Protein AF-A0A024AIS2-F1 (afdb_monomer)

InterPro domains:
  IPR001692 Histidinol dehydrogenase, conserved site [PS00611] (87-119)
  IPR012131 Histidinol dehydrogenase [PF00815] (1-153)
  IPR012131 Histidinol dehydrogenase [PR00083] (25-51)
  IPR012131 Histidinol dehydrogenase [PR00083] (55-80)
  IPR012131 Histidinol dehydrogenase [PR00083] (87-108)
  IPR012131 Histidinol dehydrogenase [PR00083] (109-128)
  IPR012131 Histidinol dehydrogenase [PTHR21256] (1-152)
  IPR016161 Aldehyde/histidinol dehydrogenase [SSF53720] (1-134)

Nearest PDB structures (foldseek):
  5vlc-assembly2_D  TM=1.002E+00  e=4.074E-21  Medicago truncatula
  5vld-assembly1_B  TM=1.002E+00  e=1.172E-20  Medicago truncatula
  5vld-assembly1_A  TM=9.955E-01  e=7.587E-21  Medicago truncatula
  5vlc-assembly3_E  TM=1.000E+00  e=1.035E-20  Medicago truncatula
  1kah-assembly1_A  TM=9.268E-01  e=1.783E-12  Escherichia coli

Foldseek 3Di:
DCLVVVPPAAEAEDAADPVLHHDVVVVVVCVVSVHDYYHNDDFLVVVVCQLQPDPRHDHDQEDEDDDAPRNLVSQVVSCVDPSNHHYDDSHFQAEEEAEDELVDDLLVLLVVQVVRVLSDPRYYYHYHYDDDNDDVVSNVVNNVVVVVVDPRD

Structure (mmCIF, N/CA/C/O backbone):
data_AF-A0A024AIS2-F1
#
_entry.id   AF-A0A024AIS2-F1
#
loop_
_atom_site.group_PDB
_atom_site.id
_atom_site.type_symbol
_atom_site.label_atom_id
_atom_site.label_alt_id
_atom_site.label_comp_id
_atom_site.label_asym_id
_atom_site.label_entity_id
_atom_site.label_seq_id
_atom_site.pdbx_PDB_ins_code
_atom_site.Cartn_x
_atom_site.Cartn_y
_atom_site.Cartn_z
_atom_site.occupancy
_atom_site.B_iso_or_equiv
_atom_site.auth_seq_id
_atom_site.auth_comp_id
_atom_site.auth_asym_id
_atom_site.auth_atom_id
_atom_site.pdbx_PDB_model_num
ATOM 1 N N . PRO A 1 1 ? -13.099 -6.157 0.437 1.00 95.88 1 PRO A N 1
ATOM 2 C CA . PRO A 1 1 ? -13.094 -7.545 0.978 1.00 95.88 1 PRO A CA 1
ATOM 3 C C . PRO A 1 1 ? -13.854 -7.675 2.308 1.00 95.88 1 PRO A C 1
ATOM 5 O O . PRO A 1 1 ? -14.719 -8.533 2.399 1.00 95.88 1 PRO A O 1
ATOM 8 N N . ALA A 1 2 ? -13.588 -6.815 3.304 1.00 97.56 2 ALA A N 1
ATOM 9 C CA . ALA A 1 2 ? -14.235 -6.885 4.625 1.00 97.56 2 ALA A CA 1
ATOM 10 C C . ALA A 1 2 ? -15.778 -6.863 4.570 1.00 97.56 2 ALA A C 1
ATOM 12 O O . ALA A 1 2 ? -16.431 -7.648 5.249 1.00 97.56 2 ALA A O 1
ATOM 13 N N . GLN A 1 3 ? -16.357 -6.024 3.702 1.00 97.06 3 GLN A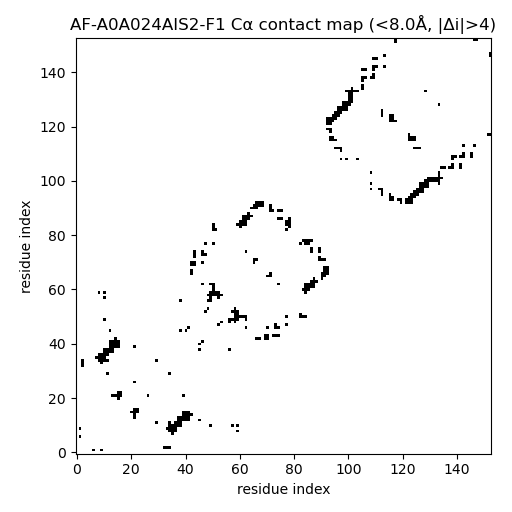 N 1
ATOM 14 C CA . GLN A 1 3 ? -17.806 -5.970 3.476 1.00 97.06 3 GLN A CA 1
ATOM 15 C C . GLN A 1 3 ? -18.377 -7.301 2.975 1.00 97.06 3 GLN A C 1
ATOM 17 O O . GLN A 1 3 ? -19.376 -7.778 3.497 1.00 97.06 3 GLN A O 1
ATOM 22 N N . ILE A 1 4 ? -17.720 -7.911 1.982 1.00 98.00 4 ILE A N 1
ATOM 23 C CA . ILE A 1 4 ? -18.126 -9.202 1.405 1.00 98.00 4 ILE A CA 1
ATOM 24 C C . ILE A 1 4 ? -18.032 -10.305 2.467 1.00 98.00 4 ILE A C 1
ATOM 26 O O . ILE A 1 4 ? -18.910 -11.153 2.551 1.00 98.00 4 ILE A O 1
ATOM 30 N N . ALA A 1 5 ? -16.996 -10.259 3.308 1.00 97.50 5 ALA A N 1
ATOM 31 C CA . ALA A 1 5 ? -16.806 -11.191 4.416 1.00 97.50 5 ALA A CA 1
ATOM 32 C C . ALA A 1 5 ? -17.797 -10.983 5.581 1.00 97.50 5 ALA A C 1
ATOM 34 O O . ALA A 1 5 ? -17.815 -11.787 6.508 1.00 97.50 5 ALA A O 1
ATOM 35 N N . GLY A 1 6 ? -18.606 -9.918 5.564 1.00 97.69 6 GLY A N 1
ATOM 36 C CA . GLY A 1 6 ? -19.593 -9.649 6.611 1.00 97.69 6 GLY A CA 1
ATOM 37 C C . GLY A 1 6 ? -18.989 -9.191 7.943 1.00 97.69 6 GLY A C 1
ATOM 38 O O . GLY A 1 6 ? -19.591 -9.411 8.995 1.00 97.69 6 GLY A O 1
ATOM 39 N N . CYS A 1 7 ? -17.805 -8.565 7.932 1.00 98.12 7 CYS A N 1
ATOM 40 C CA . CYS A 1 7 ? -17.187 -8.039 9.151 1.00 98.12 7 CYS A CA 1
ATOM 41 C C . CYS A 1 7 ? -18.092 -6.980 9.804 1.00 98.12 7 CYS A C 1
ATOM 43 O O . CYS A 1 7 ? -18.373 -5.944 9.205 1.00 98.12 7 CYS A O 1
ATOM 45 N N . LYS A 1 8 ? -18.520 -7.221 11.052 1.00 97.88 8 LYS A N 1
ATOM 46 C CA . LYS A 1 8 ? -19.444 -6.327 11.777 1.00 97.88 8 LYS A CA 1
ATOM 47 C C . LYS A 1 8 ? -18.814 -4.981 12.140 1.00 97.88 8 LYS A C 1
ATOM 49 O O . LYS A 1 8 ? -19.480 -3.953 12.080 1.00 97.88 8 LYS A O 1
ATOM 54 N N . THR A 1 9 ? -17.533 -4.994 12.503 1.00 98.25 9 THR A N 1
ATOM 55 C CA . THR A 1 9 ? -16.771 -3.794 12.859 1.00 98.25 9 THR A CA 1
ATOM 56 C C . THR A 1 9 ? -15.595 -3.657 11.908 1.00 98.25 9 THR A C 1
ATOM 58 O O . THR A 1 9 ? -14.743 -4.538 11.842 1.00 98.25 9 THR A O 1
ATOM 61 N N . VAL A 1 10 ? -15.549 -2.545 11.177 1.00 98.62 10 VAL A N 1
ATOM 62 C CA . VAL A 1 10 ? -14.462 -2.206 10.260 1.00 98.62 10 VAL A CA 1
ATOM 63 C C . VAL A 1 10 ? -13.989 -0.805 10.619 1.00 98.62 10 VAL A C 1
ATOM 65 O O . VAL A 1 10 ? -14.712 0.170 10.407 1.00 98.62 10 VAL A O 1
ATOM 68 N N . VAL A 1 11 ? -12.789 -0.722 11.191 1.00 98.75 11 VAL A N 1
ATOM 69 C CA . VAL A 1 11 ? -12.133 0.539 11.548 1.00 98.75 11 VAL A CA 1
ATOM 70 C C . VAL A 1 11 ? -11.135 0.889 10.448 1.00 98.75 11 VAL A C 1
ATOM 72 O O . VAL A 1 11 ? -10.237 0.101 10.160 1.00 98.75 11 VAL A O 1
ATOM 75 N N . LEU A 1 12 ? -11.289 2.059 9.827 1.00 98.62 12 LEU A N 1
ATOM 76 C CA . LEU A 1 12 ? -10.323 2.5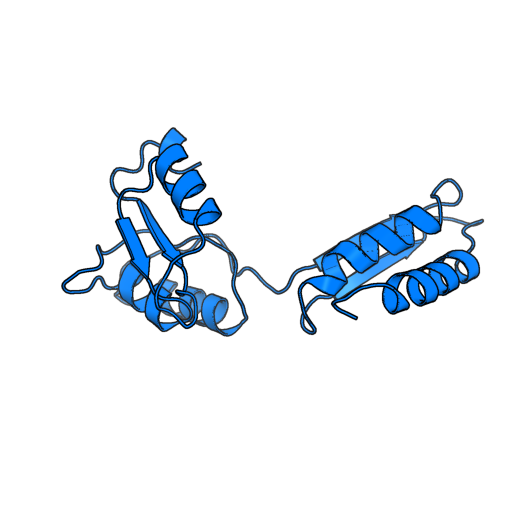95 8.868 1.00 98.62 12 LEU A CA 1
ATOM 77 C C . LEU A 1 12 ? -9.513 3.701 9.540 1.00 98.62 12 LEU A C 1
ATOM 79 O O . LEU A 1 12 ? -10.049 4.764 9.858 1.00 98.62 12 LEU A O 1
ATOM 83 N N . ALA A 1 13 ? -8.225 3.441 9.750 1.00 98.25 13 ALA A N 1
ATOM 84 C CA . ALA A 1 13 ? -7.276 4.434 10.226 1.00 98.25 13 ALA A CA 1
ATOM 85 C C . ALA A 1 13 ? -6.701 5.231 9.052 1.00 98.25 13 ALA A C 1
ATOM 87 O O . ALA A 1 13 ? -6.198 4.656 8.089 1.00 98.25 13 ALA A O 1
ATOM 88 N N . THR A 1 14 ? -6.769 6.556 9.136 1.00 97.62 14 THR A N 1
ATOM 89 C CA . THR A 1 14 ? -6.139 7.461 8.174 1.00 97.62 14 THR A CA 1
ATOM 90 C C . THR A 1 14 ? -5.636 8.704 8.904 1.00 97.62 14 THR A C 1
ATOM 92 O O . THR A 1 14 ? -6.403 9.318 9.656 1.00 97.62 14 THR A O 1
ATOM 95 N N . PRO A 1 15 ? -4.369 9.115 8.710 1.00 96.44 15 PRO A N 1
ATOM 96 C CA . PRO A 1 15 ? -3.901 10.380 9.252 1.00 96.44 15 PRO A CA 1
ATOM 97 C C . PRO A 1 15 ? -4.700 11.530 8.617 1.00 96.44 15 PRO A C 1
ATOM 99 O O . PRO A 1 15 ? -5.003 11.473 7.421 1.00 96.44 15 PRO A O 1
ATOM 102 N N . PRO A 1 16 ? -5.086 12.550 9.398 1.00 96.25 16 PRO A N 1
ATOM 103 C CA . PRO A 1 16 ? -5.745 13.721 8.848 1.00 96.25 16 PRO A CA 1
ATOM 104 C C . PRO A 1 16 ? -4.751 14.606 8.084 1.00 96.25 16 PRO A C 1
ATO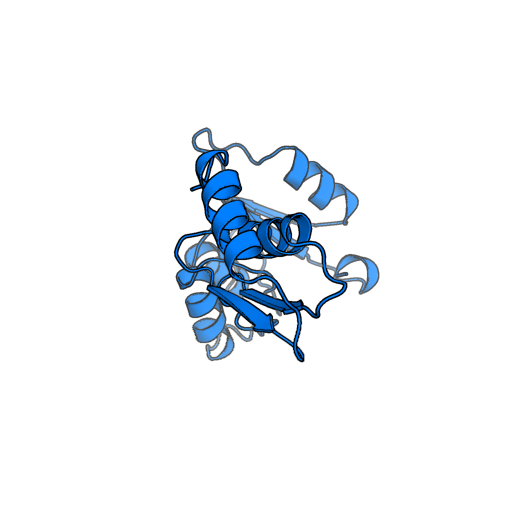M 106 O O . PRO A 1 16 ? -3.539 14.550 8.298 1.00 96.25 16 PRO A O 1
ATOM 109 N N . SER A 1 17 ? -5.292 15.464 7.226 1.00 95.88 17 SER A N 1
ATOM 110 C CA . SER A 1 17 ? -4.592 16.613 6.656 1.00 95.88 17 SER A CA 1
ATOM 111 C C . SER A 1 17 ? -4.183 17.608 7.753 1.00 95.88 17 SER A C 1
ATOM 113 O O . SER A 1 17 ? -4.665 17.539 8.885 1.00 95.88 17 SER A O 1
ATOM 115 N N . GLN A 1 18 ? -3.320 18.575 7.420 1.00 94.50 18 GLN A N 1
ATOM 116 C CA . GLN A 1 18 ? -2.852 19.595 8.376 1.00 94.50 18 GLN A CA 1
ATOM 117 C C . GLN A 1 18 ? -3.992 20.418 9.003 1.00 94.50 18 GLN A C 1
ATOM 119 O O . GLN A 1 18 ? -3.874 20.865 10.139 1.00 94.50 18 GLN A O 1
ATOM 124 N N . ASP A 1 19 ? -5.108 20.580 8.293 1.00 95.75 19 ASP A N 1
ATOM 125 C CA . ASP A 1 19 ? -6.325 21.254 8.760 1.00 95.75 19 ASP A CA 1
ATOM 126 C C . ASP A 1 19 ? -7.265 20.344 9.585 1.00 95.75 19 ASP A C 1
ATOM 128 O O . ASP A 1 19 ? -8.362 20.753 9.963 1.00 95.75 19 ASP A O 1
ATOM 132 N N . GLY A 1 20 ? -6.873 19.093 9.855 1.00 94.69 20 GLY A N 1
ATOM 133 C CA . GLY A 1 20 ? -7.677 18.109 10.590 1.00 94.69 20 GLY A CA 1
ATOM 134 C C . GLY A 1 20 ? -8.756 17.401 9.755 1.00 94.69 20 GLY A C 1
ATOM 135 O O . GLY A 1 20 ? -9.509 16.562 10.282 1.00 94.69 20 GLY A O 1
ATOM 136 N N . SER A 1 21 ? -8.854 17.715 8.460 1.00 96.44 21 SER A N 1
ATOM 137 C CA . SER A 1 21 ? -9.776 17.057 7.534 1.00 96.44 21 SER A CA 1
ATOM 138 C C . SER A 1 21 ? -9.272 15.670 7.121 1.00 96.44 21 SER A C 1
ATOM 140 O O . SER A 1 21 ? -8.109 15.320 7.305 1.00 96.44 21 SER A O 1
ATOM 142 N N . ILE A 1 22 ? -10.166 14.845 6.574 1.00 96.50 22 ILE A N 1
ATOM 143 C CA . ILE A 1 22 ? -9.785 13.614 5.870 1.00 96.50 22 ILE A CA 1
ATOM 144 C C . ILE A 1 22 ? -10.063 13.840 4.389 1.00 96.50 22 ILE A C 1
ATOM 146 O O . ILE A 1 22 ? -11.080 14.441 4.039 1.00 96.50 22 ILE A O 1
ATOM 150 N N . CYS A 1 23 ? -9.190 13.314 3.530 1.00 95.88 23 CYS A N 1
ATOM 151 C CA . CYS A 1 23 ? -9.402 13.245 2.088 1.00 95.88 23 CYS A CA 1
ATOM 152 C C . CYS A 1 23 ? -10.824 12.738 1.760 1.00 95.88 23 CYS A C 1
ATOM 154 O O . CYS A 1 23 ? -11.247 11.657 2.184 1.00 95.88 23 CYS A O 1
ATOM 156 N N . LYS A 1 24 ? -11.587 13.550 1.020 1.00 97.12 24 LYS A N 1
ATOM 157 C CA . LYS A 1 24 ? -13.004 13.293 0.711 1.00 97.12 24 LYS A CA 1
ATOM 158 C C . LYS A 1 24 ? -13.192 12.014 -0.109 1.00 97.12 24 LYS A C 1
ATOM 160 O O . LYS A 1 24 ? -14.184 11.312 0.068 1.00 97.12 24 LYS A O 1
ATOM 165 N N . GLU A 1 25 ? -12.220 11.683 -0.951 1.00 97.94 25 GLU A N 1
ATOM 166 C CA . GLU A 1 25 ? -12.173 10.464 -1.752 1.00 97.94 25 GLU A CA 1
ATOM 167 C C . GLU A 1 25 ? -12.052 9.227 -0.850 1.00 97.94 25 GLU A C 1
ATOM 169 O O . GLU A 1 25 ? -12.790 8.258 -1.034 1.00 97.94 25 GLU A O 1
ATOM 174 N N . VAL A 1 26 ? -11.212 9.289 0.195 1.00 97.56 26 VAL A N 1
ATOM 175 C CA . VAL A 1 26 ? -11.100 8.225 1.210 1.00 97.56 26 VAL A CA 1
ATOM 176 C C . VAL A 1 26 ? -12.428 8.040 1.941 1.00 97.56 26 VAL A C 1
ATOM 178 O O . VAL A 1 26 ? -12.897 6.911 2.075 1.00 97.56 26 VAL A O 1
ATOM 181 N N . LEU A 1 27 ? -13.078 9.130 2.365 1.00 97.44 27 LEU A N 1
ATOM 182 C CA . LEU A 1 27 ? -14.380 9.063 3.041 1.00 97.44 27 LEU A CA 1
ATOM 183 C C . LEU A 1 27 ? -15.478 8.470 2.148 1.00 97.44 27 LEU A C 1
ATOM 185 O O . LEU A 1 27 ? -16.276 7.653 2.613 1.00 97.44 27 LEU A O 1
ATOM 189 N N . TYR A 1 28 ? -15.516 8.851 0.869 1.00 98.38 28 TYR A N 1
ATOM 190 C CA . TYR A 1 28 ? -16.459 8.293 -0.097 1.00 98.38 28 TYR A CA 1
ATOM 191 C C . TYR A 1 28 ? -16.256 6.781 -0.262 1.00 98.38 28 TYR A C 1
ATOM 193 O O . TYR A 1 28 ? -17.215 6.014 -0.136 1.00 98.38 28 TYR A O 1
ATOM 201 N N . CYS A 1 29 ? -15.013 6.344 -0.482 1.00 98.38 29 CYS A N 1
ATOM 202 C CA . CYS A 1 29 ? -14.671 4.929 -0.618 1.00 98.38 29 CYS A CA 1
ATOM 203 C C . CYS A 1 29 ? -14.994 4.140 0.656 1.00 98.38 29 CYS A C 1
ATOM 205 O O . CYS A 1 29 ? -15.595 3.070 0.570 1.00 98.38 29 CYS A O 1
ATOM 207 N N . ALA A 1 30 ? -14.674 4.687 1.831 1.00 98.00 30 ALA A N 1
ATOM 208 C CA . ALA A 1 30 ? -14.980 4.076 3.120 1.00 98.00 30 ALA A CA 1
ATOM 209 C C . ALA A 1 30 ? -16.491 3.870 3.304 1.00 98.00 30 ALA A C 1
ATOM 211 O O . ALA A 1 30 ? -16.935 2.768 3.629 1.00 98.00 30 ALA A O 1
ATOM 212 N N . LYS A 1 31 ? -17.294 4.903 3.015 1.00 97.94 31 LYS A N 1
ATOM 213 C CA . LYS A 1 31 ? -18.759 4.826 3.080 1.00 97.94 31 LYS A CA 1
ATOM 214 C C . LYS A 1 31 ? -19.311 3.789 2.103 1.00 97.94 31 LYS A C 1
ATOM 216 O O . LYS A 1 31 ? -20.152 2.978 2.481 1.00 97.94 31 LYS A O 1
ATOM 221 N N . LYS A 1 32 ? -18.829 3.791 0.857 1.00 98.12 32 LYS A N 1
ATOM 222 C CA . LYS A 1 32 ? -19.263 2.849 -0.186 1.00 98.12 32 LYS A CA 1
ATOM 223 C C . LYS A 1 32 ? -18.920 1.397 0.168 1.00 98.12 32 LYS A C 1
ATOM 225 O O . LYS A 1 32 ? -19.716 0.506 -0.109 1.00 98.12 32 LYS A O 1
ATOM 230 N N . ALA A 1 33 ? -17.770 1.175 0.802 1.00 97.94 33 ALA A N 1
ATOM 231 C CA . ALA A 1 33 ? -17.293 -0.137 1.229 1.00 97.94 33 ALA A CA 1
ATOM 232 C C . ALA A 1 33 ? -17.831 -0.587 2.603 1.00 97.94 33 ALA A C 1
ATOM 234 O O . ALA A 1 33 ? -17.403 -1.624 3.103 1.00 97.94 33 ALA A O 1
ATOM 235 N N . GLY A 1 34 ? -18.739 0.166 3.235 1.00 97.50 34 GLY A N 1
ATOM 236 C CA . GLY A 1 34 ? -19.359 -0.230 4.505 1.00 97.50 34 GLY A CA 1
ATOM 237 C C . GLY A 1 34 ? -18.429 -0.170 5.722 1.00 97.50 34 GLY A C 1
ATOM 238 O O . GLY A 1 34 ? -18.601 -0.945 6.659 1.00 97.50 34 GLY A O 1
ATOM 239 N N . VAL A 1 35 ? -17.439 0.727 5.721 1.00 98.31 35 VAL A N 1
ATOM 240 C CA . VAL A 1 35 ? -16.613 1.000 6.907 1.00 98.31 35 VAL A CA 1
ATOM 241 C C . VAL A 1 35 ? -17.493 1.558 8.028 1.00 98.31 35 VAL A C 1
ATOM 243 O O . VAL A 1 35 ? -18.288 2.467 7.789 1.00 98.31 35 VAL A O 1
ATOM 246 N N . THR A 1 36 ? -17.346 1.040 9.251 1.00 98.25 36 THR A N 1
ATOM 247 C CA . THR A 1 36 ? -18.205 1.435 10.380 1.00 98.25 36 THR A CA 1
ATOM 248 C C . THR A 1 36 ? -17.609 2.551 11.227 1.00 98.25 36 THR A C 1
ATOM 250 O O . THR A 1 36 ? -18.357 3.361 11.765 1.00 98.25 36 THR A O 1
ATOM 253 N N . HIS A 1 37 ? -16.279 2.628 11.327 1.00 98.56 37 HIS A N 1
ATOM 254 C CA . HIS A 1 37 ? -15.587 3.648 12.115 1.00 98.56 37 HIS A CA 1
ATOM 255 C C . HIS A 1 37 ? -14.409 4.231 11.341 1.00 98.56 37 HIS A C 1
ATOM 257 O O . HIS A 1 37 ? -13.678 3.514 10.657 1.00 98.56 37 HIS A O 1
ATOM 263 N N . ILE A 1 38 ? -14.192 5.534 11.504 1.00 98.38 38 ILE A N 1
ATOM 264 C CA . ILE A 1 38 ? -13.035 6.236 10.954 1.00 98.38 38 ILE A CA 1
ATOM 265 C C . ILE A 1 38 ? -12.158 6.708 12.108 1.00 98.38 38 ILE A C 1
ATOM 267 O O . ILE A 1 38 ? -12.581 7.533 12.918 1.00 98.38 38 ILE A O 1
ATOM 271 N N . LEU A 1 39 ? -10.927 6.206 12.162 1.00 98.44 39 LEU A N 1
ATOM 272 C CA . LEU A 1 39 ? -9.913 6.647 13.109 1.00 98.44 39 LEU A CA 1
ATOM 273 C C . LEU A 1 39 ? -9.016 7.690 12.431 1.00 98.44 39 LEU A C 1
ATOM 275 O O . LEU A 1 39 ? -8.240 7.369 11.533 1.00 98.44 39 LEU A O 1
ATOM 279 N N . LYS A 1 40 ? -9.099 8.945 12.882 1.00 97.50 40 LYS A N 1
ATOM 280 C CA . LYS A 1 40 ? -8.259 10.058 12.401 1.00 97.50 40 LYS A CA 1
ATOM 281 C C . LYS A 1 40 ? -6.848 10.016 13.000 1.00 97.50 40 LYS A C 1
ATOM 283 O O . LYS A 1 40 ? -6.443 10.924 13.7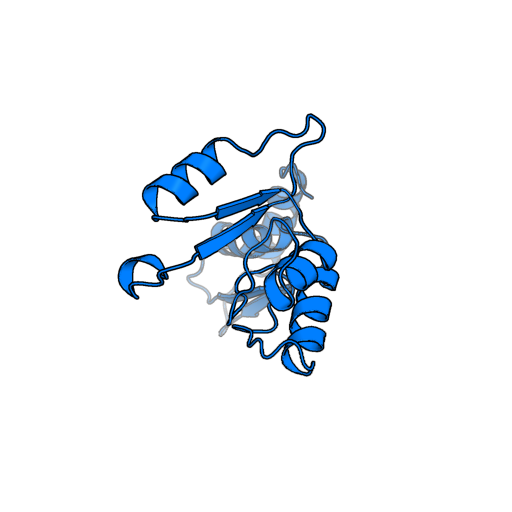20 1.00 97.50 40 LYS A O 1
ATOM 288 N N . ALA A 1 41 ? -6.115 8.944 12.741 1.00 97.88 41 ALA A N 1
ATOM 289 C CA . ALA A 1 41 ? -4.736 8.767 13.173 1.00 97.88 41 ALA A CA 1
ATOM 290 C C . ALA A 1 41 ? -3.966 7.921 12.149 1.00 97.88 41 ALA A C 1
ATOM 292 O O . ALA A 1 41 ? -4.550 7.092 11.455 1.00 97.88 41 ALA A O 1
ATOM 293 N N . GLY A 1 42 ? -2.649 8.117 12.076 1.00 97.31 42 GLY A N 1
ATOM 294 C CA . GLY A 1 42 ? -1.729 7.275 11.303 1.00 97.31 42 GLY A CA 1
ATOM 295 C C . GLY A 1 42 ? -0.612 6.710 12.180 1.00 97.31 42 GLY A C 1
ATOM 296 O O . GLY A 1 42 ? -0.629 6.895 13.394 1.00 97.31 42 GLY A O 1
ATOM 297 N N . GLY A 1 43 ? 0.368 6.047 11.567 1.00 96.62 43 GLY A N 1
ATOM 298 C CA . GLY A 1 43 ? 1.566 5.566 12.262 1.00 96.62 43 GLY A CA 1
ATOM 299 C C . GLY A 1 43 ? 1.313 4.440 13.271 1.00 96.62 43 GLY A C 1
ATOM 300 O O . GLY A 1 43 ? 0.226 3.865 13.347 1.00 96.62 43 GLY A O 1
ATOM 301 N N . ALA A 1 44 ? 2.337 4.136 14.070 1.00 97.69 44 ALA A N 1
ATOM 302 C CA . ALA A 1 44 ? 2.302 3.083 15.087 1.00 97.69 44 ALA A CA 1
ATOM 303 C C . ALA A 1 44 ? 1.205 3.304 16.145 1.00 97.69 44 ALA A C 1
ATOM 305 O O . ALA A 1 44 ? 0.591 2.352 16.621 1.00 97.69 44 ALA A O 1
ATOM 306 N N . GLN A 1 45 ? 0.915 4.562 16.478 1.00 98.31 45 GLN A N 1
ATOM 307 C CA . GLN A 1 45 ? -0.121 4.943 17.431 1.00 98.31 45 GLN A CA 1
ATOM 308 C C . GLN A 1 45 ? -1.528 4.553 16.962 1.00 98.31 45 GLN A C 1
ATOM 310 O O . GLN A 1 45 ? -2.338 4.123 17.779 1.00 98.31 45 GLN A O 1
ATOM 315 N N . ALA A 1 46 ? -1.816 4.633 15.659 1.00 98.50 46 ALA A N 1
ATOM 316 C CA . ALA A 1 46 ? -3.096 4.182 15.119 1.00 98.50 46 ALA A CA 1
ATOM 317 C C . ALA A 1 46 ? -3.220 2.653 15.165 1.00 98.50 46 ALA A C 1
ATOM 319 O O . ALA A 1 46 ? -4.273 2.132 15.526 1.00 98.50 46 ALA A O 1
ATOM 320 N N . ILE A 1 47 ? -2.131 1.937 14.860 1.00 98.50 47 ILE A N 1
ATOM 321 C CA . ILE A 1 47 ? -2.083 0.471 14.963 1.00 98.50 47 ILE A CA 1
ATOM 322 C C . ILE A 1 47 ? -2.308 0.032 16.414 1.00 98.50 47 ILE A C 1
ATOM 324 O O . ILE A 1 47 ? -3.143 -0.832 16.666 1.00 98.50 47 ILE A O 1
ATOM 328 N N . SER A 1 48 ? -1.638 0.679 17.372 1.00 98.62 48 SER A N 1
ATOM 329 C CA . SER A 1 48 ? -1.815 0.413 18.804 1.00 98.62 48 SER A CA 1
ATOM 330 C C . SER A 1 48 ? -3.247 0.690 19.274 1.00 98.62 48 SER A C 1
ATOM 332 O O . SER A 1 48 ? -3.850 -0.157 19.931 1.00 98.62 48 SER A O 1
ATOM 334 N N . ALA A 1 49 ? -3.836 1.821 18.867 1.00 98.75 49 ALA A N 1
ATOM 335 C CA . ALA A 1 49 ? -5.215 2.168 19.209 1.00 98.75 49 ALA A CA 1
ATOM 336 C C . ALA A 1 49 ? -6.233 1.136 18.699 1.00 98.75 49 ALA A C 1
ATOM 338 O O . ALA A 1 49 ? -7.178 0.816 19.413 1.00 98.75 49 ALA A O 1
ATOM 339 N N . MET A 1 50 ? -6.040 0.591 17.494 1.00 98.69 50 MET A N 1
ATOM 340 C CA . MET A 1 50 ? -6.906 -0.468 16.965 1.00 98.69 50 MET A CA 1
ATOM 341 C C . MET A 1 50 ? -6.661 -1.818 17.654 1.00 98.69 50 MET A C 1
ATOM 343 O O . MET A 1 50 ? -7.616 -2.538 17.937 1.00 98.69 50 MET A O 1
ATOM 347 N N . ALA A 1 51 ? -5.405 -2.167 17.941 1.00 98.62 51 ALA A N 1
ATOM 348 C CA . ALA A 1 51 ? -5.044 -3.442 18.564 1.00 98.62 51 ALA A CA 1
ATOM 349 C C . ALA A 1 51 ? -5.565 -3.569 20.001 1.00 98.62 51 ALA A C 1
ATOM 351 O O . ALA A 1 51 ? -6.142 -4.594 20.361 1.00 98.62 51 ALA A O 1
ATOM 352 N N . TRP A 1 52 ? -5.375 -2.526 20.810 1.00 98.62 52 TRP A N 1
ATOM 353 C CA . TRP A 1 52 ? -5.775 -2.506 22.219 1.00 98.62 52 TRP A CA 1
ATOM 354 C C . TRP A 1 52 ? -7.196 -1.983 22.434 1.00 98.62 52 TRP A C 1
ATOM 356 O O . TRP A 1 52 ? -7.830 -2.314 23.434 1.00 98.62 52 TRP A O 1
ATOM 366 N N . GLY A 1 53 ? -7.709 -1.191 21.493 1.00 98.56 53 GLY A N 1
ATOM 367 C CA . GLY A 1 53 ? -8.876 -0.349 21.720 1.00 98.56 53 GLY A CA 1
ATOM 368 C C . GLY A 1 53 ? -8.530 0.884 22.562 1.00 98.56 53 GLY A C 1
ATOM 369 O O . GLY A 1 53 ? -7.534 0.935 23.283 1.00 98.56 53 GLY A O 1
ATOM 370 N N . THR A 1 54 ? -9.370 1.909 22.473 1.00 98.56 54 THR A N 1
ATOM 371 C CA . THR A 1 54 ? -9.317 3.095 23.338 1.00 98.56 54 THR A CA 1
ATOM 372 C C . THR A 1 54 ? -10.731 3.478 23.771 1.00 98.56 54 THR A C 1
ATOM 374 O O . THR A 1 54 ? -11.699 2.810 23.412 1.00 98.56 54 THR A O 1
ATOM 377 N N . LEU A 1 55 ? -10.879 4.587 24.505 1.00 98.19 55 LEU A N 1
ATOM 378 C CA . LEU A 1 55 ? -12.196 5.144 24.843 1.00 98.19 55 LEU A CA 1
ATOM 379 C C . LEU A 1 55 ? -13.084 5.400 23.610 1.00 98.19 55 LEU A C 1
ATOM 381 O O . LEU A 1 55 ? -14.304 5.352 23.723 1.00 98.19 55 LEU A O 1
ATOM 385 N N . SER A 1 56 ? -12.487 5.688 22.448 1.00 97.62 56 SER A N 1
ATOM 386 C CA . SER A 1 56 ? -13.204 6.044 21.214 1.00 97.62 56 SER A CA 1
ATOM 387 C C . SER A 1 56 ? -12.877 5.158 20.010 1.00 97.62 56 SER A C 1
ATOM 389 O O . SER A 1 56 ? -13.585 5.216 19.006 1.00 97.62 56 SER A O 1
ATOM 391 N N . CYS A 1 57 ? -11.826 4.337 20.084 1.00 98.44 57 CYS A N 1
ATOM 392 C CA . CYS A 1 57 ? -11.451 3.398 19.034 1.00 98.44 57 CYS A CA 1
ATOM 393 C C . CYS A 1 57 ? -11.854 1.975 19.439 1.00 98.44 57 CYS A C 1
ATOM 395 O O . CYS A 1 57 ? -11.336 1.469 20.437 1.00 98.44 57 CYS A O 1
ATOM 397 N N . PRO A 1 58 ? -12.719 1.292 18.670 1.00 98.44 58 PRO A N 1
ATOM 398 C CA . PRO A 1 58 ? -13.006 -0.114 18.908 1.00 98.44 58 PRO A CA 1
ATOM 399 C C . PRO A 1 58 ? -11.734 -0.962 18.812 1.00 98.44 58 PRO A C 1
ATOM 401 O O . PRO A 1 58 ? -10.914 -0.756 17.913 1.00 98.44 58 PRO A O 1
ATOM 404 N N . LYS A 1 59 ? -11.607 -1.947 19.705 1.00 98.56 59 LYS A N 1
ATOM 405 C CA . LYS A 1 59 ? -10.615 -3.015 19.568 1.00 98.56 59 LYS A CA 1
ATOM 406 C C . LYS A 1 59 ? -10.948 -3.856 18.332 1.00 98.56 59 LYS A C 1
ATOM 408 O O . LYS A 1 59 ? -12.104 -4.237 18.147 1.00 98.56 59 LYS A O 1
ATOM 413 N N . VAL A 1 60 ? -9.944 -4.186 17.524 1.00 98.69 60 VAL A N 1
ATOM 414 C CA . VAL A 1 60 ? -10.072 -5.125 16.399 1.00 98.69 60 VAL A CA 1
ATOM 415 C C . VAL A 1 60 ? -9.329 -6.434 16.673 1.00 98.69 60 VAL A C 1
ATOM 417 O O . VAL A 1 60 ? -8.465 -6.521 17.546 1.00 98.69 60 VAL A O 1
ATOM 420 N N . GLU A 1 61 ? -9.680 -7.472 15.919 1.00 98.50 61 GLU A N 1
ATOM 421 C CA . GLU A 1 61 ? -9.072 -8.810 16.027 1.00 98.50 61 GLU A CA 1
ATOM 422 C C . GLU A 1 61 ? -7.994 -9.047 14.959 1.00 98.50 61 GLU A C 1
ATOM 424 O O . GLU A 1 61 ? -7.109 -9.892 15.122 1.00 98.50 61 GLU A O 1
ATOM 429 N N . LYS A 1 62 ? -8.036 -8.282 13.861 1.00 98.56 62 LYS A N 1
ATOM 430 C CA . LYS A 1 62 ? -7.043 -8.340 12.790 1.00 98.56 62 LYS A CA 1
ATOM 431 C C . LYS A 1 62 ? -6.805 -6.965 12.172 1.00 98.56 62 LYS A C 1
ATOM 433 O O . LYS A 1 62 ? -7.764 -6.265 11.851 1.00 98.56 62 LYS A O 1
ATOM 438 N N . ILE A 1 63 ? -5.539 -6.590 11.997 1.00 98.44 63 ILE A N 1
ATOM 439 C CA . ILE A 1 63 ? -5.128 -5.318 11.388 1.00 98.44 63 ILE A CA 1
ATOM 440 C C . ILE A 1 63 ? -4.589 -5.568 9.981 1.00 98.44 63 ILE A C 1
ATOM 442 O O . ILE A 1 63 ? -3.771 -6.460 9.764 1.00 98.44 63 ILE A O 1
ATOM 446 N N . PHE A 1 64 ? -5.039 -4.744 9.037 1.00 97.69 64 PHE A N 1
ATOM 447 C CA . PHE A 1 64 ? -4.696 -4.837 7.624 1.00 97.69 64 PHE A CA 1
ATOM 448 C C . PHE A 1 64 ? -4.054 -3.552 7.117 1.00 97.69 64 PHE A C 1
ATOM 450 O O . PHE A 1 64 ? -4.292 -2.472 7.660 1.00 97.69 64 PHE A O 1
ATOM 457 N N . GLY A 1 65 ? -3.334 -3.679 6.009 1.00 94.62 65 GLY A N 1
ATOM 458 C CA . GLY A 1 65 ? -2.974 -2.559 5.154 1.00 94.62 65 GLY A CA 1
ATOM 459 C C . GLY A 1 65 ? -1.480 -2.243 5.134 1.00 94.62 65 GLY A C 1
ATOM 460 O O . GLY A 1 65 ? -0.744 -2.611 6.063 1.00 94.62 65 GLY A O 1
ATOM 461 N N . PRO A 1 66 ? -1.032 -1.574 4.059 1.00 92.56 66 PRO A N 1
ATOM 462 C CA . PRO A 1 66 ? 0.342 -1.134 3.906 1.00 92.56 66 PRO A CA 1
ATOM 463 C C . PRO A 1 66 ? 0.630 0.099 4.766 1.00 92.56 66 PRO A C 1
ATOM 465 O O . PRO A 1 66 ? -0.271 0.806 5.224 1.00 92.56 66 PRO A O 1
ATOM 468 N N . GLY A 1 67 ? 1.911 0.382 4.949 1.00 89.69 67 GLY A N 1
ATOM 469 C CA . GLY A 1 67 ? 2.394 1.593 5.587 1.00 89.69 67 GLY A CA 1
ATOM 470 C C . GLY A 1 67 ? 3.913 1.639 5.532 1.00 89.69 67 GLY A C 1
ATOM 471 O O . GLY A 1 67 ? 4.551 0.713 5.043 1.00 89.69 67 GLY A O 1
ATOM 472 N N . ASN A 1 68 ? 4.491 2.720 6.045 1.00 88.88 68 ASN A N 1
ATOM 473 C CA . ASN A 1 68 ? 5.941 2.798 6.176 1.00 88.88 68 ASN A CA 1
ATOM 474 C C . ASN A 1 68 ? 6.473 1.760 7.186 1.00 88.88 68 ASN A C 1
ATOM 476 O O . ASN A 1 68 ? 5.715 1.146 7.944 1.00 88.88 68 ASN A O 1
ATOM 480 N N . GLN A 1 69 ? 7.799 1.641 7.264 1.00 90.06 69 GLN A N 1
ATOM 481 C CA . GLN A 1 69 ? 8.487 0.727 8.182 1.00 90.06 69 GLN A CA 1
ATOM 482 C C . GLN A 1 69 ? 8.005 0.796 9.643 1.00 90.06 69 GLN A C 1
ATOM 484 O O . GLN A 1 69 ? 7.959 -0.228 10.317 1.00 90.06 69 GLN A O 1
ATOM 489 N N . TYR A 1 70 ? 7.588 1.967 10.141 1.00 93.50 70 TYR A N 1
ATOM 490 C CA . TYR A 1 70 ? 7.110 2.118 11.520 1.00 93.50 70 TYR A CA 1
ATOM 491 C C . TYR A 1 70 ? 5.721 1.510 11.722 1.00 93.50 70 TYR A C 1
ATOM 493 O O . TYR A 1 70 ? 5.459 0.894 12.754 1.00 93.50 70 TYR A O 1
ATOM 501 N N . VAL A 1 71 ? 4.830 1.662 10.738 1.00 95.62 71 VAL A N 1
ATOM 502 C CA . VAL A 1 71 ? 3.515 1.005 10.736 1.00 95.62 71 VAL A CA 1
ATOM 503 C C . VAL A 1 71 ? 3.695 -0.510 10.683 1.00 95.62 71 VAL A C 1
ATOM 505 O O . VAL A 1 71 ? 3.082 -1.228 11.474 1.00 95.62 71 VAL A O 1
ATOM 508 N N . THR A 1 72 ? 4.574 -0.993 9.805 1.00 94.88 72 THR A N 1
ATOM 509 C CA . THR A 1 72 ? 4.859 -2.424 9.660 1.00 94.88 72 THR A CA 1
ATOM 510 C C . THR A 1 72 ? 5.498 -3.006 10.919 1.00 94.88 72 THR A C 1
ATOM 512 O O . THR A 1 72 ? 5.032 -4.031 11.415 1.00 94.88 72 THR A O 1
ATOM 515 N N . ALA A 1 73 ? 6.473 -2.322 11.521 1.00 95.69 73 ALA A N 1
ATOM 516 C CA . ALA A 1 73 ? 7.066 -2.737 12.790 1.00 95.69 73 ALA A CA 1
ATOM 517 C C . ALA A 1 73 ? 6.027 -2.776 13.924 1.00 95.69 73 ALA A C 1
ATOM 519 O O . ALA A 1 73 ? 5.977 -3.746 14.677 1.00 95.69 73 ALA A O 1
ATOM 520 N N . ALA A 1 74 ? 5.142 -1.777 14.019 1.00 97.62 74 ALA A N 1
ATOM 521 C CA . ALA A 1 74 ? 4.074 -1.771 15.019 1.00 97.62 74 ALA A CA 1
ATOM 522 C C . ALA A 1 74 ? 3.119 -2.963 14.851 1.00 97.62 74 ALA A C 1
ATOM 524 O O . ALA A 1 74 ? 2.798 -3.632 15.833 1.00 97.62 74 ALA A O 1
ATOM 525 N N . LYS A 1 75 ? 2.719 -3.272 13.610 1.00 97.69 75 LYS A N 1
ATOM 526 C CA . LYS A 1 75 ? 1.933 -4.471 13.275 1.00 97.69 75 LYS A CA 1
ATOM 527 C C . LYS A 1 75 ? 2.650 -5.749 13.734 1.00 97.69 75 LYS A C 1
ATOM 529 O O . LYS A 1 75 ? 2.041 -6.585 14.397 1.00 97.69 75 LYS A O 1
ATOM 534 N N . MET A 1 76 ? 3.944 -5.874 13.428 1.00 97.19 76 MET A N 1
ATOM 535 C CA . MET A 1 76 ? 4.760 -7.042 13.783 1.00 97.19 76 MET A CA 1
ATOM 536 C C . MET A 1 76 ? 4.955 -7.221 15.292 1.00 97.19 76 MET A C 1
ATOM 538 O O . MET A 1 76 ? 5.008 -8.355 15.761 1.00 97.19 76 MET A O 1
ATOM 542 N N . ILE A 1 77 ? 5.061 -6.129 16.051 1.00 97.88 77 ILE A N 1
ATOM 543 C CA . ILE A 1 77 ? 5.149 -6.175 17.516 1.00 97.88 77 ILE A CA 1
ATOM 544 C C . ILE A 1 77 ? 3.803 -6.606 18.103 1.00 97.88 77 ILE A C 1
ATOM 546 O O . ILE A 1 77 ? 3.749 -7.506 18.939 1.00 97.88 77 ILE A O 1
ATOM 550 N N . LEU A 1 78 ? 2.707 -5.990 17.654 1.00 98.25 78 LEU A N 1
ATOM 551 C CA . LEU A 1 78 ? 1.391 -6.188 18.260 1.00 98.25 78 LEU A CA 1
ATOM 552 C C . LEU A 1 78 ? 0.819 -7.587 18.027 1.00 98.25 78 LEU A C 1
ATOM 554 O O . LEU A 1 78 ? 0.138 -8.090 18.920 1.00 98.25 78 LEU A O 1
ATOM 558 N N . GLN A 1 79 ? 1.143 -8.253 16.913 1.00 97.69 79 GLN A N 1
ATOM 559 C CA . GLN A 1 79 ? 0.740 -9.654 16.716 1.00 97.69 79 GLN A CA 1
ATOM 560 C C . GLN A 1 79 ? 1.332 -10.628 17.749 1.00 97.69 79 GLN A C 1
ATOM 562 O O . GLN A 1 79 ? 0.778 -11.700 17.958 1.00 97.69 79 GLN A O 1
ATOM 567 N N . ASN A 1 80 ? 2.434 -10.248 18.406 1.00 97.38 80 ASN A N 1
ATOM 568 C CA . ASN A 1 80 ? 3.105 -11.040 19.440 1.00 97.38 80 ASN A CA 1
ATOM 569 C C . ASN A 1 80 ? 2.797 -10.526 20.858 1.00 97.38 80 ASN A C 1
ATOM 571 O O . ASN A 1 80 ? 3.488 -10.887 21.807 1.00 97.38 80 ASN A O 1
ATOM 575 N N . SER A 1 81 ? 1.819 -9.629 21.001 1.00 97.88 81 SER A N 1
ATOM 576 C CA . SER A 1 81 ? 1.463 -9.002 22.275 1.00 97.88 81 SER A CA 1
ATOM 577 C C . SER A 1 81 ? 0.188 -9.601 22.875 1.00 97.88 81 SER A C 1
ATOM 579 O O . SER A 1 81 ? -0.614 -10.217 22.175 1.00 97.88 81 SER A O 1
ATOM 581 N N . GLU A 1 82 ? -0.070 -9.299 24.148 1.00 98.06 82 GLU A N 1
ATOM 582 C CA . GLU A 1 82 ? -1.318 -9.654 24.849 1.00 98.06 82 GL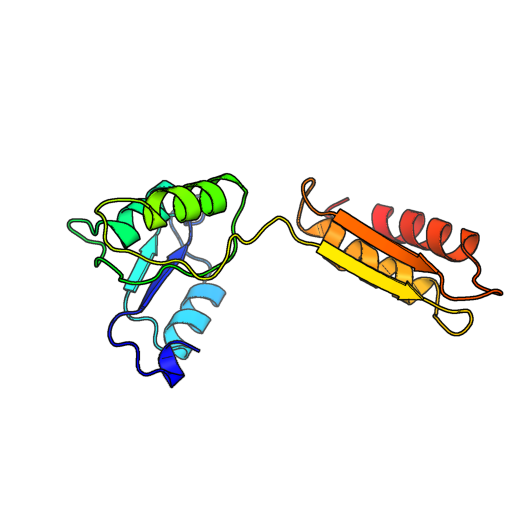U A CA 1
ATOM 583 C C . GLU A 1 82 ? -2.565 -8.918 24.307 1.00 98.06 82 GLU A C 1
ATOM 585 O O . GLU A 1 82 ? -3.670 -9.092 24.819 1.00 98.06 82 GLU A O 1
ATOM 590 N N . ALA A 1 83 ? -2.431 -8.096 23.256 1.00 97.69 83 ALA A N 1
ATOM 591 C CA . ALA A 1 83 ? -3.562 -7.447 22.592 1.00 97.69 83 ALA A CA 1
ATOM 592 C C . ALA A 1 83 ? -4.490 -8.447 21.883 1.00 97.69 83 ALA A C 1
ATOM 594 O O . ALA A 1 83 ? -5.600 -8.078 21.489 1.00 97.69 83 ALA A O 1
ATOM 595 N N . MET A 1 84 ? -4.055 -9.701 21.698 1.00 97.69 84 MET A N 1
ATOM 596 C CA . MET A 1 84 ? -4.809 -10.748 21.000 1.00 97.69 84 MET A CA 1
ATOM 597 C C . MET A 1 84 ? -5.292 -10.255 19.629 1.00 97.69 84 MET A C 1
ATOM 599 O O . MET A 1 84 ? -6.492 -10.216 19.342 1.00 97.69 84 MET A O 1
ATOM 603 N N . VAL A 1 85 ? -4.347 -9.781 18.816 1.00 98.25 85 VAL A N 1
ATOM 604 C CA . VAL A 1 85 ? -4.590 -9.244 17.475 1.00 98.25 85 VAL A CA 1
ATOM 605 C C . VAL A 1 85 ? -3.702 -9.976 16.478 1.00 98.25 85 VAL A C 1
ATOM 607 O O . VAL A 1 85 ? -2.555 -10.283 16.772 1.00 98.25 85 VAL A O 1
ATOM 610 N N . SER A 1 86 ? -4.219 -10.254 15.287 1.00 97.94 86 SER A N 1
ATOM 611 C CA . SER A 1 86 ? -3.422 -10.770 14.169 1.00 97.94 86 SER A CA 1
ATOM 612 C C . SER A 1 86 ? -3.185 -9.683 13.121 1.00 97.94 86 SER A C 1
ATOM 614 O O . SER A 1 86 ? -3.828 -8.631 13.137 1.00 97.94 86 SER A O 1
ATOM 616 N N . ILE A 1 87 ? -2.272 -9.920 12.182 1.00 97.69 87 ILE A N 1
ATOM 617 C CA . ILE A 1 87 ? -2.051 -9.028 11.036 1.00 97.69 87 ILE A CA 1
ATOM 618 C C . ILE A 1 87 ? -2.209 -9.800 9.726 1.00 97.69 87 ILE A C 1
ATOM 620 O O . ILE A 1 87 ? -2.255 -11.030 9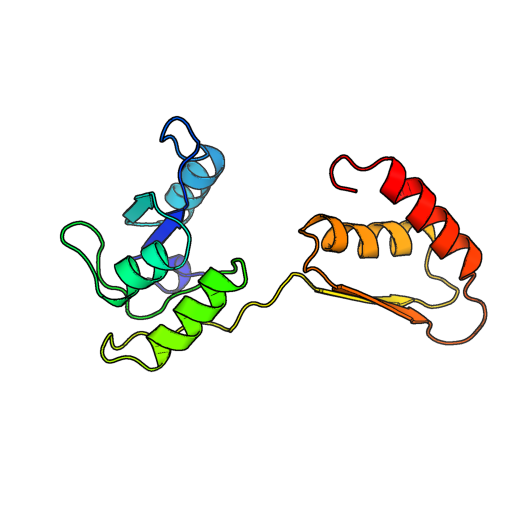.721 1.00 97.69 87 ILE A O 1
ATOM 624 N N . ASP A 1 88 ? -2.374 -9.091 8.615 1.00 94.31 88 ASP A N 1
ATOM 625 C CA . ASP A 1 88 ? -2.317 -9.675 7.275 1.00 94.31 88 ASP A CA 1
ATOM 626 C C . ASP A 1 88 ? -0.905 -10.159 6.938 1.00 94.31 88 ASP A C 1
ATOM 628 O O . ASP A 1 88 ? -0.632 -11.354 7.003 1.00 94.31 88 ASP A O 1
ATOM 632 N N . THR A 1 89 ? -0.012 -9.235 6.609 1.00 88.56 89 THR A N 1
ATOM 633 C CA . THR A 1 89 ? 1.380 -9.497 6.257 1.00 88.56 89 THR A CA 1
ATOM 634 C C . THR A 1 89 ? 2.251 -8.317 6.696 1.00 88.56 89 THR A C 1
ATOM 636 O O . THR A 1 89 ? 1.763 -7.181 6.836 1.00 88.56 89 THR A O 1
ATOM 639 N N . PRO A 1 90 ? 3.557 -8.542 6.922 1.00 84.00 90 PRO A N 1
ATOM 640 C CA . PRO A 1 90 ? 4.530 -7.463 6.930 1.00 84.00 90 PRO A CA 1
ATOM 641 C C . PRO A 1 90 ? 4.588 -6.869 5.519 1.00 84.00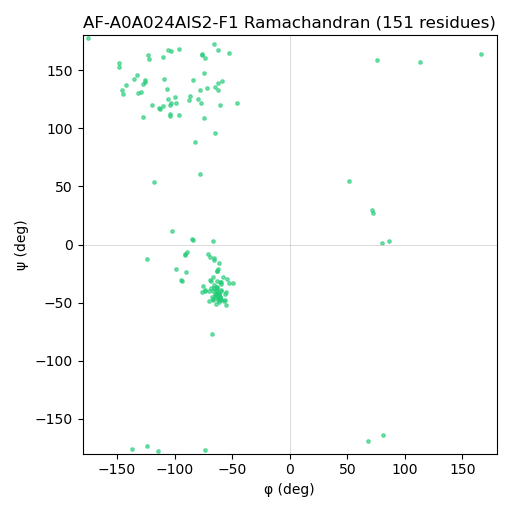 90 PRO A C 1
ATOM 643 O O . PRO A 1 90 ? 5.237 -7.410 4.630 1.00 84.00 90 PRO A O 1
ATOM 646 N N . ALA A 1 91 ? 3.844 -5.791 5.293 1.00 77.50 91 ALA A N 1
ATOM 647 C CA . ALA A 1 91 ? 3.923 -5.052 4.043 1.00 77.50 91 ALA A CA 1
ATOM 648 C C . ALA A 1 91 ? 5.236 -4.257 4.056 1.00 77.50 91 ALA A C 1
ATOM 650 O O . ALA A 1 91 ? 5.396 -3.345 4.873 1.00 77.50 91 ALA A O 1
ATOM 651 N N . GLY A 1 92 ? 6.193 -4.672 3.226 1.00 69.19 92 GLY A N 1
ATOM 652 C CA . GLY A 1 92 ? 7.429 -3.931 2.990 1.00 69.19 92 GLY A CA 1
ATOM 653 C C . GLY A 1 92 ? 7.191 -2.682 2.133 1.00 69.19 92 GLY A C 1
ATOM 654 O O . GLY A 1 92 ? 6.041 -2.381 1.787 1.00 69.19 92 GLY A O 1
ATOM 655 N N . PRO A 1 93 ? 8.265 -1.952 1.792 1.00 76.88 93 PRO A N 1
ATOM 656 C CA . PRO A 1 93 ? 8.223 -0.937 0.748 1.00 76.88 93 PRO A CA 1
ATOM 657 C C . PRO A 1 93 ? 7.664 -1.492 -0.567 1.00 76.88 93 PRO A C 1
ATOM 659 O O . PRO A 1 93 ? 7.547 -2.704 -0.754 1.00 76.88 93 PRO A O 1
ATOM 662 N N . SER A 1 94 ? 7.285 -0.597 -1.476 1.00 84.94 94 SER A N 1
ATOM 663 C CA . SER A 1 94 ? 6.745 -1.030 -2.767 1.00 84.94 94 SER A CA 1
ATOM 664 C C . SER A 1 94 ? 7.870 -1.616 -3.618 1.00 84.94 94 SER A C 1
ATOM 666 O O . SER A 1 94 ? 8.958 -1.043 -3.703 1.00 84.94 94 SER A O 1
ATOM 668 N N . GLU A 1 95 ? 7.608 -2.764 -4.238 1.00 91.94 95 GLU A N 1
ATOM 669 C CA . GLU A 1 95 ? 8.575 -3.468 -5.074 1.00 91.94 95 GLU A CA 1
ATOM 670 C C . GLU A 1 95 ? 7.937 -3.893 -6.396 1.00 91.94 95 GLU A C 1
ATOM 672 O O . GLU A 1 95 ? 6.757 -4.251 -6.447 1.00 91.94 95 GLU A O 1
ATOM 677 N N . VAL A 1 96 ? 8.730 -3.891 -7.469 1.00 96.12 96 VAL A N 1
ATOM 678 C CA . VAL A 1 96 ? 8.355 -4.528 -8.738 1.00 96.12 96 VAL A CA 1
ATOM 679 C C . VAL A 1 96 ? 9.560 -5.193 -9.381 1.00 96.12 96 VAL A C 1
ATOM 681 O O . VAL A 1 96 ? 10.652 -4.628 -9.438 1.00 96.12 96 VAL A O 1
ATOM 684 N N . LEU A 1 97 ? 9.335 -6.398 -9.899 1.00 97.75 97 LEU A N 1
ATOM 685 C CA . LEU A 1 97 ? 10.268 -7.097 -10.767 1.00 97.75 97 LEU A CA 1
ATOM 686 C C . LEU A 1 97 ? 9.644 -7.199 -12.157 1.00 97.75 97 LEU A C 1
ATOM 688 O O . LEU A 1 97 ? 8.609 -7.843 -12.329 1.00 97.75 97 LEU A O 1
ATOM 692 N N . VAL A 1 98 ? 10.278 -6.567 -13.140 1.00 97.88 98 VAL A N 1
ATOM 693 C CA . VAL A 1 98 ? 9.881 -6.638 -14.549 1.00 97.88 98 VAL A CA 1
ATOM 694 C C . VAL A 1 98 ? 10.782 -7.646 -15.250 1.00 97.88 98 VAL A C 1
ATOM 696 O O . VAL A 1 98 ? 12.004 -7.543 -15.167 1.00 97.88 98 VAL A O 1
ATOM 699 N N . ILE A 1 99 ? 10.189 -8.618 -15.942 1.00 98.12 99 ILE A N 1
ATOM 700 C CA . ILE A 1 99 ? 10.915 -9.527 -16.836 1.00 98.12 99 ILE A CA 1
ATOM 701 C C . ILE A 1 99 ? 10.655 -9.061 -18.264 1.00 98.12 99 ILE A C 1
ATOM 703 O O . ILE A 1 99 ? 9.497 -8.993 -18.673 1.00 98.12 99 ILE A O 1
ATOM 707 N N . ALA A 1 100 ? 11.713 -8.736 -19.002 1.00 97.81 100 ALA A N 1
ATOM 708 C CA . ALA A 1 100 ? 11.616 -8.199 -20.354 1.00 97.81 100 ALA A CA 1
ATOM 709 C C . ALA A 1 100 ? 12.476 -8.992 -21.341 1.00 97.81 100 ALA A C 1
ATOM 711 O O . ALA A 1 100 ? 13.621 -9.333 -21.047 1.00 97.81 100 ALA A O 1
ATOM 712 N N . ASP A 1 101 ? 11.927 -9.246 -22.523 1.00 97.81 101 ASP A N 1
ATOM 713 C CA . ASP A 1 101 ? 12.606 -9.872 -23.660 1.00 97.81 101 ASP A CA 1
ATOM 714 C C . ASP A 1 101 ? 12.730 -8.893 -24.843 1.00 97.81 101 ASP A C 1
ATOM 716 O O . ASP A 1 101 ? 12.329 -7.730 -24.757 1.00 97.81 101 ASP A O 1
ATOM 720 N N . GLN A 1 102 ? 13.287 -9.347 -25.971 1.00 97.25 102 GLN A N 1
ATOM 721 C CA . GLN A 1 102 ? 13.520 -8.500 -27.151 1.00 97.25 102 GLN A CA 1
ATOM 722 C C . GLN A 1 102 ? 12.251 -7.901 -27.785 1.00 97.25 102 GLN A C 1
ATOM 724 O O . GLN A 1 102 ? 12.348 -6.977 -28.589 1.00 97.25 102 GLN A O 1
ATOM 729 N N . TYR A 1 103 ? 11.062 -8.416 -27.459 1.00 97.00 103 TYR A N 1
ATOM 730 C CA . TYR A 1 103 ? 9.790 -7.899 -27.975 1.00 97.00 103 TYR A CA 1
ATOM 731 C C . TYR A 1 103 ? 9.196 -6.814 -27.072 1.00 97.00 103 TYR A C 1
ATOM 733 O O . TYR A 1 103 ? 8.210 -6.164 -27.430 1.00 97.00 103 TYR A O 1
ATOM 741 N N . SER A 1 104 ? 9.787 -6.617 -25.896 1.00 97.50 104 SER A N 1
ATOM 742 C CA . SER A 1 104 ? 9.326 -5.666 -24.898 1.00 97.50 104 SER A CA 1
ATOM 743 C C . SER A 1 104 ? 9.735 -4.240 -25.280 1.00 97.50 104 SER A C 1
ATOM 745 O O . SER A 1 104 ? 10.876 -3.973 -25.650 1.00 97.50 104 SER A O 1
ATOM 747 N N . ASN A 1 105 ? 8.796 -3.295 -25.191 1.00 97.94 105 ASN A N 1
ATOM 748 C CA . ASN A 1 105 ? 9.051 -1.900 -25.548 1.00 97.94 105 ASN A CA 1
ATOM 749 C C . ASN A 1 105 ? 9.852 -1.193 -24.433 1.00 97.94 105 ASN A C 1
ATOM 751 O O . ASN A 1 105 ? 9.326 -1.079 -23.321 1.00 97.94 105 ASN A O 1
ATOM 755 N N . PRO A 1 106 ? 11.046 -0.631 -24.720 1.00 97.69 106 PRO A N 1
ATOM 756 C CA . PRO A 1 106 ? 11.850 0.091 -23.731 1.00 97.69 106 PRO A CA 1
ATOM 757 C C . PRO A 1 106 ? 11.103 1.208 -22.993 1.00 97.69 106 PRO A C 1
ATOM 759 O O . PRO A 1 106 ? 11.338 1.431 -21.808 1.00 97.69 106 PRO A O 1
ATOM 762 N N . VAL A 1 107 ? 10.161 1.871 -23.672 1.00 98.19 107 VAL A N 1
ATOM 763 C CA . VAL A 1 107 ? 9.337 2.941 -23.091 1.00 98.19 107 VAL A CA 1
ATOM 764 C C . VAL A 1 107 ? 8.400 2.428 -22.012 1.00 98.19 107 VAL A C 1
ATOM 766 O O . VAL A 1 107 ? 8.231 3.093 -20.992 1.00 98.19 107 VAL A O 1
ATOM 769 N N . HIS A 1 108 ? 7.811 1.251 -22.218 1.00 98.19 108 HIS A N 1
ATOM 770 C CA . HIS A 1 108 ? 6.893 0.658 -21.250 1.00 98.19 108 HIS A CA 1
ATOM 771 C C . HIS A 1 108 ? 7.662 0.072 -20.066 1.00 98.19 108 HIS A C 1
ATOM 773 O O . HIS A 1 108 ? 7.282 0.320 -18.931 1.00 98.19 108 HIS A O 1
ATOM 779 N N . ILE A 1 109 ? 8.797 -0.594 -20.319 1.00 98.00 109 ILE A N 1
ATOM 780 C CA . ILE A 1 109 ? 9.661 -1.125 -19.253 1.00 98.00 109 ILE A CA 1
ATOM 781 C C . ILE A 1 109 ? 10.097 -0.001 -18.305 1.00 98.00 109 ILE A C 1
ATOM 783 O O . ILE A 1 109 ? 9.981 -0.135 -17.089 1.00 98.00 109 ILE A O 1
ATOM 787 N N . ALA A 1 110 ? 10.579 1.119 -18.855 1.00 97.75 110 ALA A N 1
ATOM 788 C CA . ALA A 1 110 ? 10.986 2.270 -18.056 1.00 97.75 110 ALA A CA 1
ATOM 789 C C . ALA A 1 110 ? 9.824 2.835 -17.222 1.00 97.75 110 ALA A C 1
ATOM 791 O O . ALA A 1 110 ? 9.999 3.089 -16.030 1.00 97.75 110 ALA A O 1
ATOM 792 N N . ALA A 1 111 ? 8.642 2.985 -17.827 1.00 97.44 111 ALA A N 1
ATOM 793 C CA . ALA A 1 111 ? 7.454 3.484 -17.140 1.00 97.44 111 ALA A CA 1
ATOM 794 C C . ALA A 1 111 ? 7.004 2.546 -16.007 1.00 97.44 111 ALA A C 1
ATOM 796 O O . ALA A 1 111 ? 6.701 3.016 -14.911 1.00 97.44 111 ALA A O 1
ATOM 797 N N . ASP A 1 112 ? 7.019 1.230 -16.235 1.00 97.50 112 ASP A N 1
ATOM 798 C CA . ASP A 1 112 ? 6.630 0.227 -15.240 1.00 97.50 112 ASP A CA 1
ATOM 799 C C . ASP A 1 112 ? 7.578 0.236 -14.034 1.00 97.50 112 ASP A C 1
ATOM 801 O O . ASP A 1 112 ? 7.119 0.239 -12.890 1.00 97.50 112 ASP A O 1
ATOM 805 N N . LEU A 1 113 ? 8.893 0.320 -14.268 1.00 97.50 113 LEU A N 1
ATOM 806 C CA . LEU A 1 113 ? 9.881 0.451 -13.193 1.00 97.50 113 LEU A CA 1
ATOM 807 C C . LEU A 1 113 ? 9.672 1.754 -12.409 1.00 97.50 113 LEU A C 1
ATOM 809 O O . LEU A 1 113 ? 9.613 1.744 -11.180 1.00 97.50 113 LEU A O 1
ATOM 813 N N . LEU A 1 114 ? 9.507 2.884 -13.099 1.00 96.56 114 LEU A N 1
ATOM 814 C CA . LEU A 1 114 ? 9.311 4.175 -12.437 1.00 96.56 114 LEU A CA 1
ATOM 815 C C . LEU A 1 114 ? 7.984 4.258 -11.669 1.00 96.56 114 LEU A C 1
ATOM 817 O O . LEU A 1 114 ? 7.927 4.948 -10.652 1.00 96.56 114 LEU A O 1
ATOM 821 N N . SER A 1 115 ? 6.956 3.513 -12.090 1.00 95.25 115 SER A N 1
ATOM 822 C CA . SER A 1 115 ? 5.638 3.499 -11.440 1.00 95.25 115 SER A CA 1
ATOM 823 C C . SER A 1 115 ? 5.676 3.060 -9.974 1.00 95.25 115 SER A C 1
ATOM 825 O O . SER A 1 115 ? 4.880 3.543 -9.175 1.00 95.25 115 SER A O 1
ATOM 827 N N . GLN A 1 116 ? 6.592 2.158 -9.598 1.00 92.50 116 GLN A N 1
ATOM 828 C CA . GLN A 1 116 ? 6.797 1.795 -8.192 1.00 92.50 116 GLN A CA 1
ATOM 829 C C . GLN A 1 116 ? 7.901 2.618 -7.540 1.00 92.50 116 GLN A C 1
ATOM 831 O O . GLN A 1 116 ? 7.806 2.914 -6.354 1.00 92.50 116 GLN A O 1
ATOM 836 N N . ALA A 1 117 ? 8.924 3.033 -8.291 1.00 92.88 117 ALA A N 1
ATOM 837 C CA . ALA A 1 117 ? 9.991 3.862 -7.738 1.00 92.88 117 ALA A CA 1
ATOM 838 C C . ALA A 1 117 ? 9.466 5.205 -7.184 1.00 92.88 117 ALA A C 1
ATOM 840 O O . ALA A 1 117 ? 9.975 5.692 -6.177 1.00 92.88 117 ALA A O 1
ATOM 841 N N . GLU A 1 118 ? 8.407 5.777 -7.773 1.00 92.62 118 GLU A N 1
ATOM 842 C CA . GLU A 1 118 ? 7.825 7.049 -7.311 1.00 92.62 118 GLU A CA 1
ATOM 843 C C . GLU A 1 118 ? 7.112 6.975 -5.946 1.00 92.62 118 GLU A C 1
ATOM 845 O O . GLU A 1 118 ? 6.751 8.013 -5.375 1.00 92.62 118 GLU A O 1
ATOM 850 N N . HIS A 1 119 ? 6.880 5.770 -5.410 1.00 87.69 119 HIS A N 1
ATOM 851 C CA . HIS A 1 119 ? 6.193 5.592 -4.130 1.00 87.69 119 HIS A CA 1
ATOM 852 C C . HIS A 1 119 ? 7.018 6.102 -2.942 1.00 87.69 119 HIS A C 1
ATOM 854 O O . HIS A 1 119 ? 6.443 6.592 -1.964 1.00 87.69 119 HIS A O 1
ATOM 860 N N . GLY A 1 120 ? 8.347 6.028 -3.020 1.00 86.94 120 GLY A N 1
ATOM 861 C CA . GLY A 1 120 ? 9.223 6.519 -1.965 1.00 86.94 120 GLY A CA 1
ATOM 862 C C . GLY A 1 120 ? 10.665 6.032 -2.094 1.00 86.94 120 GLY A C 1
ATOM 863 O O . GLY A 1 120 ? 10.925 5.056 -2.796 1.00 86.94 120 GLY A O 1
ATOM 864 N N . PRO A 1 121 ? 11.603 6.678 -1.377 1.00 87.38 121 PRO A N 1
ATOM 865 C CA . PRO A 1 121 ? 13.031 6.349 -1.419 1.00 87.38 121 PRO A CA 1
ATOM 866 C C . PRO A 1 121 ? 13.368 4.960 -0.854 1.00 87.38 121 PRO A C 1
ATOM 868 O O . PRO A 1 121 ? 14.496 4.501 -0.992 1.00 87.38 121 PRO A O 1
ATOM 871 N N . ASP A 1 122 ? 12.418 4.315 -0.181 1.00 85.06 122 ASP A N 1
ATOM 872 C CA . ASP A 1 122 ? 12.508 2.949 0.325 1.00 85.06 122 ASP A CA 1
ATOM 873 C C . ASP A 1 122 ? 12.030 1.891 -0.686 1.00 85.06 122 ASP A C 1
ATOM 875 O O . ASP A 1 122 ? 12.188 0.704 -0.417 1.00 85.06 122 ASP A O 1
ATOM 879 N N . SER A 1 123 ? 11.476 2.292 -1.836 1.00 90.12 123 SER A N 1
ATOM 880 C CA . SER A 1 123 ? 11.005 1.369 -2.879 1.00 90.12 123 SER A CA 1
ATOM 881 C C . SER A 1 123 ? 12.170 0.756 -3.659 1.00 90.12 123 SER A C 1
ATOM 883 O O . SER A 1 123 ? 13.194 1.404 -3.883 1.00 90.12 123 SER A O 1
ATOM 885 N N . GLN A 1 124 ? 12.004 -0.485 -4.122 1.00 93.38 124 GLN A N 1
ATOM 886 C CA . GLN A 1 124 ? 13.029 -1.194 -4.891 1.00 93.38 124 GLN A CA 1
ATOM 887 C C . GLN A 1 124 ? 12.452 -1.772 -6.183 1.00 93.38 124 GLN A C 1
ATOM 88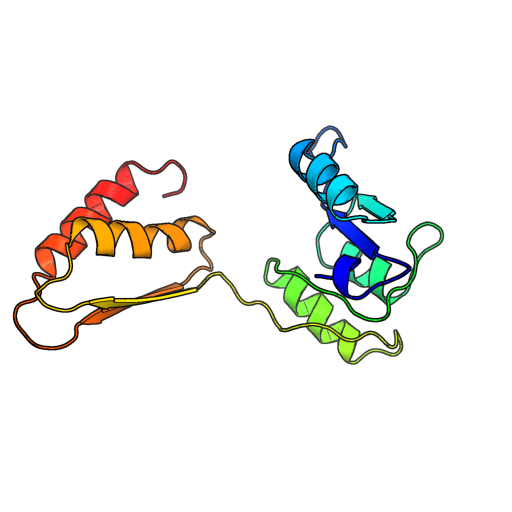9 O O . GLN A 1 124 ? 11.424 -2.442 -6.182 1.00 93.38 124 GLN A O 1
ATOM 894 N N . VAL A 1 125 ? 13.134 -1.538 -7.303 1.00 96.69 125 VAL A N 1
ATOM 895 C CA . VAL A 1 125 ? 12.699 -2.030 -8.615 1.00 96.69 125 VAL A CA 1
ATOM 896 C C . VAL A 1 125 ? 13.808 -2.829 -9.277 1.00 96.69 125 VAL A C 1
ATOM 898 O O . VAL A 1 125 ? 14.985 -2.482 -9.168 1.00 96.69 125 VAL A O 1
ATOM 901 N N . VAL A 1 126 ? 13.437 -3.925 -9.934 1.00 97.62 126 VAL A N 1
ATOM 902 C CA . VAL A 1 126 ? 14.380 -4.865 -10.546 1.00 97.62 126 VAL A CA 1
ATOM 903 C C . VAL A 1 126 ? 13.940 -5.166 -11.971 1.00 97.62 126 VAL A C 1
ATOM 905 O O . VAL A 1 126 ? 12.791 -5.528 -12.215 1.00 97.62 126 VAL A O 1
ATOM 908 N N . LEU A 1 127 ? 14.870 -5.052 -12.916 1.00 97.94 127 LEU A N 1
ATOM 909 C CA . LEU A 1 127 ? 14.683 -5.493 -14.294 1.00 97.94 127 LEU A CA 1
ATOM 910 C C . LEU A 1 127 ? 15.478 -6.778 -14.525 1.00 97.94 127 LEU A C 1
ATOM 912 O O . LEU A 1 127 ? 16.690 -6.806 -14.316 1.00 97.94 127 LEU A O 1
ATOM 916 N N . VAL A 1 128 ? 14.802 -7.826 -14.989 1.00 98.38 128 VAL A N 1
ATOM 917 C CA . VAL A 1 128 ? 15.417 -9.078 -15.432 1.00 98.38 128 VAL A CA 1
ATOM 918 C C . VAL A 1 128 ? 15.265 -9.182 -16.942 1.00 98.38 128 VAL A C 1
ATOM 920 O O . VAL A 1 128 ? 14.154 -9.224 -17.466 1.00 98.38 128 VAL A O 1
ATOM 923 N N . ILE A 1 129 ? 16.391 -9.242 -17.644 1.00 97.88 129 ILE A N 1
ATOM 924 C CA . ILE A 1 129 ? 16.416 -9.428 -19.093 1.00 97.88 129 ILE A CA 1
ATOM 925 C C . ILE A 1 129 ? 16.393 -10.923 -19.399 1.00 97.88 129 ILE A C 1
ATOM 927 O O . ILE A 1 129 ? 17.238 -11.678 -18.917 1.00 97.88 129 ILE A O 1
ATOM 931 N N . ALA A 1 130 ? 15.413 -11.342 -20.192 1.00 97.50 130 ALA A N 1
ATOM 932 C CA . ALA A 1 130 ? 15.226 -12.718 -20.610 1.00 97.50 130 ALA A CA 1
ATOM 933 C C . ALA A 1 130 ? 15.679 -12.901 -22.065 1.00 97.50 130 ALA A C 1
ATOM 935 O O . ALA A 1 130 ? 15.019 -12.445 -22.998 1.00 97.50 130 ALA A O 1
ATOM 936 N N . GLY A 1 131 ? 16.787 -13.623 -22.246 1.00 95.19 131 GLY A N 1
ATOM 937 C CA . GLY A 1 131 ? 17.354 -13.928 -23.561 1.00 95.19 131 GLY A CA 1
ATOM 938 C C . GLY A 1 131 ? 18.199 -12.795 -24.148 1.00 95.19 131 GLY A C 1
ATOM 939 O O . GLY A 1 131 ? 18.622 -11.881 -23.441 1.00 95.19 131 GLY A O 1
ATOM 940 N N . ASP A 1 132 ? 18.457 -12.891 -25.451 1.00 94.44 132 ASP A N 1
ATOM 941 C CA . ASP A 1 132 ? 19.270 -11.934 -26.204 1.00 94.44 132 ASP A CA 1
ATOM 942 C C . ASP A 1 132 ? 18.395 -10.885 -26.911 1.00 94.44 132 ASP A C 1
ATOM 944 O O . ASP A 1 132 ? 17.180 -11.036 -27.020 1.00 94.44 132 ASP A O 1
ATOM 948 N N . GLY A 1 133 ? 19.018 -9.825 -27.433 1.00 94.56 133 GLY A N 1
ATOM 949 C CA . GLY A 1 133 ? 18.349 -8.853 -28.311 1.00 94.56 133 GLY A CA 1
ATOM 950 C C . GLY A 1 133 ? 17.619 -7.707 -27.603 1.00 94.56 133 GLY A C 1
ATOM 951 O O . GLY A 1 133 ? 17.024 -6.868 -28.275 1.00 94.56 133 GLY A O 1
ATOM 952 N N . VAL A 1 134 ? 17.684 -7.626 -26.271 1.00 96.38 134 VAL A N 1
ATOM 953 C CA . VAL A 1 134 ? 17.140 -6.489 -25.511 1.00 96.38 134 VAL A CA 1
ATOM 954 C C . VAL A 1 134 ? 18.095 -5.299 -25.552 1.00 96.38 134 VAL A C 1
ATOM 956 O O . VAL A 1 134 ? 19.256 -5.402 -25.153 1.00 96.38 134 VAL A O 1
ATOM 959 N N . ASP A 1 135 ? 17.592 -4.143 -25.983 1.00 96.50 135 ASP A N 1
ATOM 960 C CA . ASP A 1 135 ? 18.341 -2.885 -25.966 1.00 96.50 135 ASP A CA 1
ATOM 961 C C . ASP A 1 135 ? 18.289 -2.231 -24.574 1.00 96.50 135 ASP A C 1
ATOM 963 O O . ASP A 1 135 ? 17.417 -1.417 -24.260 1.00 96.50 135 ASP A O 1
ATOM 967 N N . VAL A 1 136 ? 19.244 -2.606 -23.722 1.00 96.81 136 VAL A N 1
ATOM 968 C CA . VAL A 1 136 ? 19.375 -2.078 -22.352 1.00 96.81 136 VAL A CA 1
ATOM 969 C C . VAL A 1 136 ? 19.649 -0.578 -22.345 1.00 96.81 136 VAL A C 1
ATOM 971 O O . VAL A 1 136 ? 19.101 0.147 -21.517 1.00 96.81 136 VAL A O 1
ATOM 974 N N . ALA A 1 137 ? 20.444 -0.092 -23.299 1.00 97.38 137 ALA A N 1
ATOM 975 C CA . ALA A 1 137 ? 20.795 1.320 -23.384 1.00 97.38 137 ALA A CA 1
ATOM 976 C C . ALA A 1 137 ? 19.563 2.182 -23.702 1.00 97.38 137 ALA A C 1
ATOM 978 O O . ALA A 1 137 ? 19.407 3.276 -23.152 1.00 97.38 137 ALA A O 1
ATOM 979 N N . ALA A 1 138 ? 18.654 1.688 -24.551 1.00 97.88 138 ALA A N 1
ATOM 980 C CA . ALA A 1 138 ? 17.375 2.349 -24.793 1.00 97.88 138 ALA A CA 1
ATOM 981 C C . ALA A 1 138 ? 16.508 2.418 -23.525 1.00 97.88 138 ALA A C 1
ATOM 983 O O . ALA A 1 138 ? 15.900 3.460 -23.271 1.00 97.88 138 ALA A O 1
ATOM 984 N N . ILE A 1 139 ? 16.486 1.354 -22.713 1.00 98.19 139 ILE A N 1
ATOM 985 C CA . ILE A 1 139 ? 15.746 1.319 -21.441 1.00 98.19 139 ILE A CA 1
ATOM 986 C C . ILE A 1 139 ? 16.327 2.338 -20.452 1.00 98.19 139 ILE A C 1
ATOM 988 O O . ILE A 1 139 ? 15.590 3.178 -19.942 1.00 98.19 139 ILE A O 1
ATOM 992 N N . GLU A 1 140 ? 17.643 2.339 -20.221 1.00 97.81 140 GLU A N 1
ATOM 993 C CA . GLU A 1 140 ? 18.310 3.279 -19.301 1.00 97.81 140 GLU A CA 1
ATOM 994 C C . GLU A 1 140 ? 18.109 4.746 -19.705 1.00 97.81 140 GLU A C 1
ATOM 996 O O . GLU A 1 140 ? 17.867 5.622 -18.861 1.00 97.81 140 GLU A O 1
ATOM 1001 N N . LYS A 1 141 ? 18.172 5.025 -21.013 1.00 98.25 141 LYS A N 1
ATOM 1002 C CA . LYS A 1 141 ? 17.910 6.357 -21.561 1.00 98.25 141 LYS A CA 1
ATOM 1003 C C . LYS A 1 141 ? 16.488 6.810 -21.254 1.00 98.25 141 LYS A C 1
ATOM 1005 O O . LYS A 1 141 ? 16.277 7.967 -20.886 1.00 98.25 141 LYS A O 1
ATOM 1010 N N . GLU A 1 142 ? 15.519 5.919 -21.414 1.00 98.25 142 GLU A N 1
ATOM 1011 C CA . GLU A 1 142 ? 14.120 6.248 -21.197 1.00 98.25 142 GLU A CA 1
ATOM 1012 C C . GLU A 1 142 ? 13.781 6.351 -19.704 1.00 98.25 142 GLU A C 1
ATOM 1014 O O . GLU A 1 142 ? 13.076 7.284 -19.332 1.00 98.25 142 GLU A O 1
ATOM 1019 N N . ILE A 1 143 ? 14.387 5.528 -18.836 1.00 97.75 143 ILE A N 1
ATOM 1020 C CA . ILE A 1 143 ? 14.330 5.707 -17.372 1.00 97.75 143 ILE A CA 1
ATOM 1021 C C . ILE A 1 143 ? 14.822 7.109 -16.998 1.00 97.75 143 ILE A C 1
ATOM 1023 O O . ILE A 1 143 ? 14.120 7.855 -16.317 1.00 97.75 143 ILE A O 1
ATOM 1027 N N . SER A 1 144 ? 16.006 7.500 -17.480 1.00 97.31 144 SER A N 1
ATOM 1028 C CA . SER A 1 144 ? 16.599 8.807 -17.166 1.00 97.31 144 SER A CA 1
ATOM 1029 C C . SER A 1 144 ? 15.707 9.962 -17.627 1.00 97.31 144 SER A C 1
ATOM 1031 O O . SER A 1 144 ? 15.468 10.915 -16.884 1.00 97.31 144 SER A O 1
ATOM 1033 N N . LYS A 1 145 ? 15.189 9.868 -18.855 1.00 97.81 145 LYS A N 1
ATOM 1034 C CA . LYS A 1 145 ? 14.330 10.885 -19.466 1.00 97.81 145 LYS A CA 1
ATOM 1035 C C . LYS A 1 145 ? 12.982 11.007 -18.755 1.00 97.81 145 LYS A C 1
ATOM 1037 O O . LYS A 1 145 ? 12.562 12.123 -18.457 1.00 97.81 145 LYS A O 1
ATOM 1042 N N . GLN A 1 146 ? 12.306 9.890 -18.487 1.00 97.50 146 GLN A N 1
ATOM 1043 C CA . GLN A 1 146 ? 11.003 9.897 -17.824 1.00 97.50 146 GLN A CA 1
ATOM 1044 C C . GLN A 1 146 ? 11.131 10.360 -16.372 1.00 97.50 146 GLN A C 1
ATOM 1046 O O . GLN A 1 146 ? 10.390 11.254 -15.968 1.00 97.50 146 GLN A O 1
ATOM 1051 N N . CYS A 1 147 ? 12.121 9.858 -15.626 1.00 96.38 147 CYS A N 1
ATOM 1052 C CA . CYS A 1 147 ? 12.354 10.234 -14.229 1.00 96.38 147 CYS A CA 1
ATOM 1053 C C . CYS A 1 147 ? 12.529 11.753 -14.056 1.00 96.38 147 CYS A C 1
ATOM 1055 O O . CYS A 1 147 ? 11.910 12.361 -13.186 1.00 96.38 147 CYS A O 1
ATOM 1057 N N . GLN A 1 148 ? 13.280 12.409 -14.949 1.00 95.75 148 GLN A N 1
ATOM 1058 C CA . GLN A 1 148 ? 13.470 13.866 -14.908 1.00 95.75 148 GLN A CA 1
ATOM 1059 C C . GLN A 1 148 ? 12.179 14.674 -15.110 1.00 95.75 148 GLN A C 1
ATOM 1061 O O . GLN A 1 148 ? 12.121 15.833 -14.699 1.00 95.75 148 GLN A O 1
ATOM 1066 N N . SER A 1 149 ? 11.160 14.085 -15.740 1.00 94.44 149 SER A N 1
ATOM 1067 C CA . SER A 1 149 ? 9.864 14.727 -15.978 1.00 94.44 149 SER A CA 1
ATOM 1068 C C . SER A 1 149 ? 8.836 14.482 -14.869 1.00 94.44 149 SER A C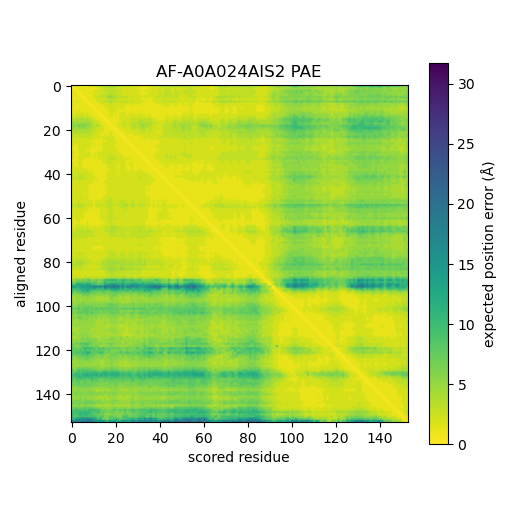 1
ATOM 1070 O O . SER A 1 149 ? 7.776 15.111 -14.879 1.00 94.44 149 SER A O 1
ATOM 1072 N N . LEU A 1 150 ? 9.133 13.598 -13.907 1.00 94.31 150 LEU A N 1
ATOM 1073 C CA . LEU A 1 150 ? 8.205 13.248 -12.837 1.00 94.31 150 LEU A CA 1
ATOM 1074 C C . LEU A 1 150 ? 8.273 14.252 -11.670 1.00 94.31 150 LEU A C 1
ATOM 1076 O O . LEU A 1 150 ? 9.359 14.676 -11.268 1.00 94.31 150 LEU A O 1
ATOM 1080 N N . PRO A 1 151 ? 7.128 14.600 -11.049 1.00 91.00 151 PRO A N 1
ATOM 1081 C CA . PRO A 1 151 ? 7.098 15.458 -9.860 1.00 91.00 151 PRO A CA 1
ATOM 1082 C C . PRO A 1 151 ? 7.800 14.851 -8.634 1.00 91.00 151 PRO A C 1
ATOM 1084 O O . PRO A 1 151 ? 8.183 15.582 -7.723 1.00 91.00 151 PRO A O 1
ATOM 1087 N N . ARG A 1 152 ? 7.927 13.517 -8.599 1.00 86.50 152 ARG A N 1
ATOM 1088 C CA . ARG A 1 152 ? 8.460 12.704 -7.493 1.00 86.50 152 ARG A CA 1
ATOM 1089 C C . ARG A 1 152 ? 9.717 11.931 -7.916 1.00 86.50 152 ARG A C 1
ATOM 1091 O O . ARG A 1 152 ? 9.753 10.711 -7.819 1.00 86.50 152 ARG A O 1
ATOM 1098 N N . ARG A 1 153 ? 10.696 12.658 -8.451 1.00 76.81 153 ARG A N 1
ATOM 1099 C CA . ARG A 1 153 ? 12.023 12.133 -8.812 1.00 76.81 153 ARG A CA 1
ATOM 1100 C C . ARG A 1 153 ? 12.875 11.767 -7.596 1.00 76.81 153 ARG A C 1
ATOM 1102 O O . ARG A 1 153 ? 12.718 12.454 -6.557 1.00 76.81 153 ARG A O 1
#

Solvent-accessible surface area (backbone atoms only — not comparable to full-atom values): 8856 Å² total; per-residue (Å²): 108,59,55,82,70,60,56,88,75,36,75,47,69,41,54,46,48,99,87,68,45,66,64,66,67,58,52,51,51,37,58,74,53,62,49,69,42,78,41,79,31,46,58,40,66,35,52,48,34,33,34,64,30,52,101,86,38,69,59,42,59,64,51,77,76,77,49,55,72,59,32,28,49,39,49,63,53,41,48,76,39,93,48,66,22,44,61,76,68,82,41,65,62,51,69,49,78,48,78,41,37,54,87,55,54,39,68,56,55,25,49,59,46,46,67,37,45,52,76,38,96,74,30,50,68,45,82,44,77,51,79,70,79,58,62,60,68,58,22,56,51,38,36,55,57,51,43,74,70,45,98,61,102

Organism: NCBI:txid1291438

Sequence (153 aa):
PAQIAGCKTVVLATPPSQDGSICKEVLYCAKKAGVTHILKAGGAQAISAMAWGTLSCPKVEKIFGPGNQYVTAAKMILQNSEAMVSIDTPAGPSEVLVIADQYSNPVHIAADLLSQAEHGPDSQVVLVIAGDGVDVAAIEKEISKQCQSLPRR

Mean predicted aligned error: 4.19 Å

Radius of gyration: 20.09 Å; Cα contacts (8 Å, |Δi|>4): 233; chains: 1; bounding box: 40×35×53 Å

Secondary structure (DSSP, 8-state):
-TTTTT-S--EEE-PPPTTS---HHHHHHHHHTT--EEE---HHHHHHHHHH--SSSPP-SEE-----HHHHHHHHHHTTSTT--EES----S-EEEEEE-TTS-HHHHHHHHHHHHTT-TT-EEEEEE-SS---HHHHHHHHHHHHHHSTT-

pLDDT: mean 95.81, std 4.6, range [69.19, 98.75]